Protein AF-E3GEV0-F1 (afdb_monomer_lite)

Organism: NCBI:txid53442

Sequence (113 aa):
MRNRRETIQIRVREDEKNQIITNSQKCGLSVSEYLRMLARGYEPKPLPPIQYNEMMELLYDIRYALGDYDAPEAIAVLEETLLEMHAVLAPERRKDNGHHQNLARQGQPEPRH

Secondary structure (DSSP, 8-state):
-------------HHHHHHHHHHHHHTT--HHHHHHHHHTTEEPPPPPPTHHHHHHHHHHHHHHHHHHTT-HHHHHHHHHHHHHHHHHTSPEEPS-------TTSS-PPPPP-

Structure (mmCIF, N/CA/C/O backbone):
data_AF-E3GEV0-F1
#
_entry.id   AF-E3GEV0-F1
#
loop_
_atom_site.group_PDB
_atom_site.id
_atom_site.type_symbol
_atom_site.label_atom_id
_atom_site.label_alt_id
_atom_site.label_comp_id
_atom_site.label_asym_id
_atom_site.label_entity_id
_atom_site.label_seq_id
_atom_site.pdbx_PDB_ins_code
_atom_site.Cartn_x
_atom_site.Cartn_y
_atom_site.Cartn_z
_atom_site.occupancy
_atom_site.B_iso_or_equiv
_atom_site.auth_seq_id
_atom_site.auth_comp_id
_atom_site.auth_asym_id
_atom_site.auth_atom_id
_atom_site.pdbx_PDB_model_num
ATOM 1 N N . MET A 1 1 ? -6.987 20.122 3.083 1.00 49.69 1 MET A N 1
ATOM 2 C CA . MET A 1 1 ? -7.499 19.339 4.235 1.00 49.69 1 MET A CA 1
ATOM 3 C C . MET A 1 1 ? -8.890 18.805 3.913 1.00 49.69 1 MET A C 1
ATOM 5 O O . MET A 1 1 ? -9.720 19.571 3.444 1.00 49.69 1 MET A O 1
ATOM 9 N N . ARG A 1 2 ? -9.164 17.508 4.121 1.00 64.75 2 ARG A N 1
ATOM 10 C CA . ARG A 1 2 ? -10.521 16.954 3.936 1.00 64.75 2 ARG A CA 1
ATOM 11 C C . ARG A 1 2 ? -11.418 17.407 5.097 1.00 64.75 2 ARG A C 1
ATOM 13 O O . ARG A 1 2 ? -11.121 17.099 6.246 1.00 64.75 2 ARG A O 1
ATOM 20 N N . ASN A 1 3 ? -12.493 18.126 4.785 1.00 77.31 3 ASN A N 1
ATOM 21 C CA . ASN A 1 3 ? -13.443 18.703 5.738 1.00 77.31 3 ASN A CA 1
ATOM 22 C C . ASN A 1 3 ? -14.367 17.607 6.310 1.00 77.31 3 ASN A C 1
ATOM 24 O O . ASN A 1 3 ? -15.352 17.235 5.677 1.00 77.31 3 ASN A O 1
ATOM 28 N N . ARG A 1 4 ? -14.011 17.028 7.463 1.00 80.56 4 ARG A N 1
ATOM 29 C CA . ARG A 1 4 ? -14.787 15.984 8.158 1.00 80.56 4 ARG A CA 1
ATOM 30 C C . ARG A 1 4 ? -15.335 16.584 9.455 1.00 80.56 4 ARG A C 1
ATOM 32 O O . ARG A 1 4 ? -14.573 16.735 10.402 1.00 80.56 4 ARG A O 1
ATOM 39 N N . ARG A 1 5 ? -16.610 16.984 9.455 1.00 85.81 5 ARG A N 1
ATOM 40 C CA . ARG A 1 5 ? -17.253 17.692 10.582 1.00 85.81 5 ARG A CA 1
ATOM 41 C C . ARG A 1 5 ? -18.130 16.790 11.453 1.00 85.81 5 ARG A C 1
ATOM 43 O O . ARG A 1 5 ? -18.279 17.059 12.636 1.00 85.81 5 ARG A O 1
ATOM 50 N N . GLU A 1 6 ? -18.628 15.697 10.883 1.00 90.00 6 GLU A N 1
ATOM 51 C CA . GLU A 1 6 ? -19.511 14.753 11.571 1.00 90.00 6 GLU A CA 1
ATOM 52 C C . GLU A 1 6 ? -18.726 13.611 12.228 1.00 90.00 6 GLU A C 1
ATOM 54 O O . GLU A 1 6 ? -17.749 13.108 11.661 1.00 90.00 6 GLU A O 1
ATOM 59 N N . THR A 1 7 ? -19.168 13.185 13.416 1.00 90.50 7 THR A N 1
ATOM 60 C CA . THR A 1 7 ? -18.522 12.136 14.223 1.00 90.50 7 THR A CA 1
ATOM 61 C C . THR A 1 7 ? -19.495 11.000 14.524 1.00 90.50 7 THR A C 1
ATOM 63 O O . THR A 1 7 ? -20.657 11.235 14.835 1.00 90.50 7 THR A O 1
ATOM 66 N N . ILE A 1 8 ? -18.999 9.761 14.478 1.00 91.25 8 ILE A N 1
ATOM 67 C CA . ILE A 1 8 ? -19.738 8.552 14.860 1.00 91.25 8 ILE A CA 1
ATOM 68 C C . ILE A 1 8 ? -19.044 7.948 16.085 1.00 91.25 8 ILE A C 1
ATOM 70 O O . ILE A 1 8 ? -17.845 7.677 16.036 1.00 91.25 8 ILE A O 1
ATOM 74 N N . GLN A 1 9 ? -19.791 7.729 17.169 1.00 93.69 9 GLN A N 1
ATOM 75 C CA . GLN A 1 9 ? -19.314 7.004 18.351 1.00 93.69 9 GLN A CA 1
ATOM 76 C C . GLN A 1 9 ? -19.906 5.595 18.360 1.00 93.69 9 GLN A C 1
ATOM 78 O O . GLN A 1 9 ? -21.114 5.428 18.208 1.00 93.69 9 GLN A O 1
ATOM 83 N N . ILE A 1 10 ? -19.060 4.584 18.551 1.00 92.88 10 ILE A N 1
ATOM 84 C CA . ILE A 1 10 ? -19.455 3.172 18.531 1.00 92.88 10 ILE A CA 1
ATOM 85 C C . ILE A 1 10 ? -18.965 2.526 19.825 1.00 92.88 10 ILE A C 1
ATOM 87 O O . ILE A 1 10 ? -17.814 2.720 20.217 1.00 92.88 10 ILE A O 1
ATOM 91 N N . ARG A 1 11 ? -19.837 1.762 20.488 1.00 95.94 11 ARG A N 1
ATOM 92 C CA . ARG A 1 11 ? -19.453 0.889 21.602 1.00 95.94 11 ARG A CA 1
ATOM 93 C C . ARG A 1 11 ? -19.139 -0.491 21.046 1.00 95.94 11 ARG A C 1
ATOM 95 O O . ARG A 1 11 ? -19.945 -1.049 20.312 1.00 95.94 11 ARG A O 1
ATOM 102 N N . VAL A 1 12 ? -17.974 -1.004 21.403 1.00 96.00 12 VAL A N 1
ATOM 103 C CA . VAL A 1 12 ? -17.472 -2.320 21.003 1.00 96.00 12 VAL A CA 1
ATOM 104 C C . VAL A 1 12 ? -16.913 -3.018 22.231 1.00 96.00 12 VAL A C 1
ATOM 106 O O . VAL A 1 12 ? -16.593 -2.362 23.230 1.00 96.00 12 VAL A O 1
ATOM 109 N N . ARG A 1 13 ? -16.785 -4.336 22.159 1.00 98.00 13 ARG A N 1
ATOM 110 C CA . ARG A 1 13 ? -16.042 -5.104 23.154 1.00 98.00 13 ARG A CA 1
ATOM 111 C C . ARG A 1 13 ? -14.532 -4.873 23.004 1.00 98.00 13 ARG A C 1
ATOM 113 O O . ARG A 1 13 ? -14.055 -4.316 22.013 1.00 98.00 13 ARG A O 1
ATOM 120 N N . GLU A 1 14 ? -13.770 -5.273 24.016 1.00 97.88 14 GLU A N 1
ATOM 121 C CA . GLU A 1 14 ? -12.315 -5.085 24.043 1.00 97.88 14 GLU A CA 1
ATOM 122 C C . GLU A 1 14 ? -11.597 -5.879 22.939 1.00 97.88 14 GLU A C 1
ATOM 124 O O . GLU A 1 14 ? -10.716 -5.344 22.265 1.00 97.88 14 GLU A O 1
ATOM 129 N N . ASP A 1 15 ? -12.028 -7.117 22.693 1.00 97.50 15 ASP A N 1
ATOM 130 C CA . ASP A 1 15 ? -11.545 -7.978 21.609 1.00 97.50 15 ASP A CA 1
ATOM 131 C C . ASP A 1 15 ? -11.781 -7.342 20.233 1.00 97.50 15 ASP A C 1
ATOM 133 O O . ASP A 1 15 ? -10.859 -7.240 19.421 1.00 97.50 15 ASP A O 1
ATOM 137 N N . GLU A 1 16 ? -12.989 -6.827 19.996 1.00 97.44 16 GLU A N 1
ATOM 138 C CA . GLU A 1 16 ? -13.354 -6.143 18.750 1.00 97.44 16 GLU A CA 1
ATOM 139 C C . GLU A 1 16 ? -12.499 -4.888 18.530 1.00 97.44 16 GLU A C 1
ATOM 141 O O . GLU A 1 16 ? -12.009 -4.643 17.424 1.00 97.44 16 GLU A O 1
ATOM 146 N N . LYS A 1 17 ? -12.276 -4.102 19.591 1.00 97.31 17 LYS A N 1
ATOM 147 C CA . LYS A 1 17 ? -11.424 -2.910 19.539 1.00 97.31 17 LYS A CA 1
ATOM 148 C C . LYS A 1 17 ? -9.989 -3.270 19.156 1.00 97.31 17 LYS A C 1
ATOM 150 O O . LYS A 1 17 ? -9.432 -2.642 18.254 1.00 97.31 17 LYS A O 1
ATOM 155 N N . ASN A 1 18 ? -9.408 -4.270 19.817 1.00 97.88 18 ASN A N 1
ATOM 156 C CA . ASN A 1 18 ? -8.044 -4.718 19.544 1.00 97.88 18 ASN A CA 1
ATOM 157 C C . ASN A 1 18 ? -7.917 -5.230 18.108 1.00 97.88 18 ASN A C 1
ATOM 159 O O . ASN A 1 18 ? -6.999 -4.830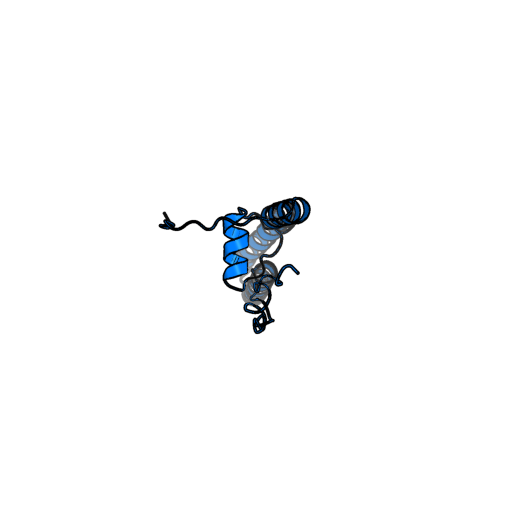 17.394 1.00 97.88 18 ASN A O 1
ATOM 163 N N . GLN A 1 19 ? -8.892 -6.008 17.637 1.00 97.38 19 GLN A N 1
ATOM 164 C CA . GLN A 1 19 ? -8.917 -6.502 16.265 1.00 97.38 19 GLN A CA 1
ATOM 165 C C . GLN A 1 19 ? -8.946 -5.367 15.229 1.00 97.38 19 GLN A C 1
ATOM 167 O O . GLN A 1 19 ? -8.202 -5.412 14.247 1.00 97.38 19 GLN A O 1
ATOM 172 N N . ILE A 1 20 ? -9.776 -4.338 15.441 1.00 96.69 20 ILE A N 1
ATOM 173 C CA . ILE A 1 20 ? -9.857 -3.173 14.545 1.00 96.69 20 ILE A CA 1
ATOM 174 C C . ILE A 1 20 ? -8.521 -2.424 14.510 1.00 96.69 20 ILE A C 1
ATOM 176 O O . ILE A 1 20 ? -8.048 -2.090 13.424 1.00 96.69 20 ILE A O 1
ATOM 180 N N . ILE A 1 21 ? -7.910 -2.180 15.673 1.00 97.44 21 ILE A N 1
ATOM 181 C CA . ILE A 1 21 ? -6.627 -1.470 15.779 1.00 97.44 21 ILE A CA 1
ATOM 182 C C . ILE A 1 21 ? -5.511 -2.263 15.091 1.00 97.44 21 ILE A C 1
ATOM 184 O O . ILE A 1 21 ? -4.775 -1.710 14.274 1.00 97.44 21 ILE A O 1
ATOM 188 N N . THR A 1 22 ? -5.400 -3.562 15.372 1.00 97.69 22 THR A N 1
ATOM 189 C CA . THR A 1 22 ? -4.384 -4.419 14.752 1.00 97.69 22 THR A CA 1
ATOM 190 C C . THR A 1 22 ? -4.559 -4.480 13.237 1.00 97.69 22 THR A C 1
ATOM 192 O O . THR A 1 22 ? -3.579 -4.366 12.504 1.00 97.69 22 THR A O 1
ATOM 195 N N . ASN A 1 23 ? -5.792 -4.609 12.739 1.00 96.56 23 ASN A N 1
ATOM 196 C CA . ASN A 1 23 ? -6.038 -4.640 11.298 1.00 96.56 23 ASN A CA 1
ATOM 197 C C . ASN A 1 23 ? -5.737 -3.295 10.635 1.00 96.56 23 ASN A C 1
ATOM 199 O O . ASN A 1 23 ? -5.120 -3.279 9.572 1.00 96.56 23 ASN A O 1
ATOM 203 N N . SER A 1 24 ? -6.097 -2.170 11.263 1.00 96.69 24 SER A N 1
ATOM 204 C CA . SER A 1 24 ? -5.767 -0.855 10.711 1.00 96.69 24 SER A CA 1
ATOM 205 C C . SER A 1 24 ? -4.254 -0.644 10.636 1.00 96.69 24 SER A C 1
ATOM 207 O O . SER A 1 24 ? -3.758 -0.201 9.605 1.00 96.69 24 SER A O 1
ATOM 209 N N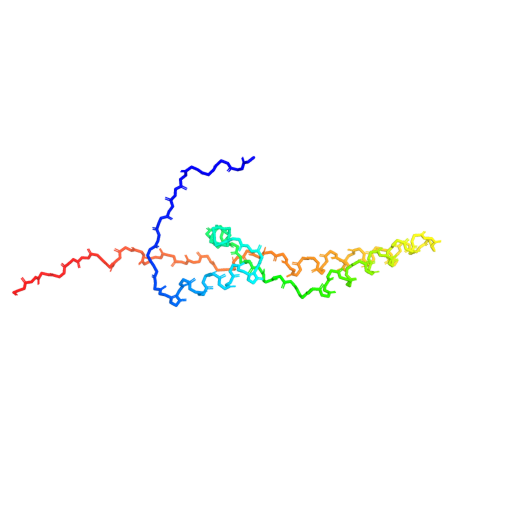 . GLN A 1 25 ? -3.514 -1.042 11.679 1.00 96.19 25 GLN A N 1
ATOM 210 C CA . GLN A 1 25 ? -2.050 -0.961 11.708 1.00 96.19 25 GLN A CA 1
ATOM 211 C C . GLN A 1 25 ? -1.398 -1.838 10.639 1.00 96.19 25 GLN A C 1
ATOM 213 O O . GLN A 1 25 ? -0.521 -1.361 9.924 1.00 96.19 25 GLN A O 1
ATOM 218 N N . LYS A 1 26 ? -1.859 -3.085 10.473 1.00 94.81 26 LYS A N 1
ATOM 219 C CA . LYS A 1 26 ? -1.374 -3.979 9.410 1.00 94.81 26 LYS A CA 1
ATOM 220 C C . LYS A 1 26 ? -1.555 -3.376 8.021 1.00 94.81 26 LYS A C 1
ATOM 222 O O . LYS A 1 26 ? -0.718 -3.607 7.163 1.00 94.81 26 LYS A O 1
ATOM 227 N N . CYS A 1 27 ? -2.616 -2.603 7.804 1.00 94.50 27 CYS A N 1
ATOM 228 C CA . CYS A 1 27 ? -2.881 -1.928 6.532 1.00 94.50 27 CYS A CA 1
ATOM 229 C C . CYS A 1 27 ? -2.191 -0.556 6.408 1.00 94.50 27 CYS A C 1
ATOM 231 O O . CYS A 1 27 ? -2.387 0.121 5.405 1.00 94.50 27 CYS A O 1
ATOM 233 N N . GLY A 1 28 ? -1.438 -0.099 7.417 1.00 93.25 28 GLY A N 1
ATOM 234 C CA . GLY A 1 28 ? -0.824 1.235 7.411 1.00 93.25 28 GLY A CA 1
ATOM 235 C C . GLY A 1 28 ? -1.819 2.392 7.541 1.00 93.25 28 GLY A C 1
ATOM 236 O O . GLY A 1 28 ? -1.528 3.507 7.119 1.00 93.25 28 GLY A O 1
ATOM 237 N N . LEU A 1 29 ? -3.010 2.141 8.090 1.00 95.12 29 LEU A N 1
ATOM 238 C CA . LEU A 1 29 ? -4.109 3.103 8.169 1.00 95.12 29 LEU A CA 1
ATOM 239 C C . LEU A 1 29 ? -4.397 3.508 9.613 1.00 95.12 29 LEU A C 1
ATOM 241 O O . LEU A 1 29 ? -4.291 2.708 10.546 1.00 95.12 29 LEU A O 1
ATOM 245 N N . SER A 1 30 ? -4.896 4.731 9.801 1.00 95.44 30 SER A N 1
ATOM 246 C CA . SER A 1 30 ? -5.581 5.058 11.053 1.00 95.44 30 SER A CA 1
ATOM 247 C C . SER A 1 30 ? -6.882 4.254 11.181 1.00 95.44 30 SER A C 1
ATOM 249 O O . SER A 1 30 ? -7.531 3.933 10.181 1.00 95.44 30 SER A O 1
ATOM 251 N N . VAL A 1 31 ? -7.330 3.992 12.414 1.00 95.44 31 VAL A N 1
ATOM 252 C CA . VAL A 1 31 ? -8.608 3.297 12.686 1.00 95.44 31 VAL A CA 1
ATOM 253 C C . VAL A 1 31 ? -9.765 3.930 11.908 1.00 95.44 31 VAL A C 1
ATOM 255 O O . VAL A 1 31 ? -10.556 3.247 11.262 1.00 95.44 31 VAL A O 1
ATOM 258 N N . SER A 1 32 ? -9.828 5.260 11.901 1.00 93.94 32 SER A N 1
ATOM 259 C CA . SER A 1 32 ? -10.858 6.012 11.189 1.00 93.94 32 SER A CA 1
ATOM 260 C C . SER A 1 32 ? -10.787 5.844 9.667 1.00 93.94 32 SER A C 1
ATOM 262 O O . SER A 1 32 ? -11.815 5.906 8.998 1.00 93.94 32 SER A O 1
ATOM 264 N N . GLU A 1 33 ? -9.599 5.688 9.082 1.00 94.00 33 GLU A N 1
ATOM 265 C CA . GLU A 1 33 ? -9.447 5.425 7.643 1.00 94.00 33 GLU A CA 1
ATOM 266 C C . GLU A 1 33 ? -9.844 4.006 7.289 1.00 94.00 33 GLU A C 1
ATOM 268 O O . GLU A 1 33 ? -10.638 3.826 6.367 1.00 94.00 33 GLU A O 1
ATOM 273 N N . TYR A 1 34 ? -9.371 3.044 8.077 1.00 95.69 34 TYR A N 1
ATOM 274 C CA . TYR A 1 34 ? -9.722 1.640 7.945 1.00 95.69 34 TYR A CA 1
ATOM 275 C C . TYR A 1 34 ? -11.245 1.445 7.981 1.00 95.69 34 TYR A C 1
ATOM 277 O O . TYR A 1 34 ? -11.831 0.928 7.030 1.00 95.69 34 TYR A O 1
ATOM 285 N N . LEU A 1 35 ? -11.924 1.978 9.002 1.00 94.56 35 LEU A N 1
ATOM 286 C CA . LEU A 1 35 ? -13.383 1.885 9.120 1.00 94.56 35 LEU A CA 1
ATOM 287 C C . LEU A 1 35 ? -14.120 2.584 7.971 1.00 94.56 35 LEU A C 1
ATOM 289 O O . LEU A 1 35 ? -15.134 2.078 7.495 1.00 94.56 35 LEU A O 1
ATOM 293 N N . ARG A 1 36 ? -13.618 3.723 7.476 1.00 92.88 36 ARG A N 1
ATOM 294 C CA . ARG A 1 36 ? -14.216 4.399 6.312 1.00 92.88 36 ARG A CA 1
ATOM 295 C C . ARG A 1 36 ? -14.073 3.593 5.028 1.00 92.88 36 ARG A C 1
ATOM 297 O O . ARG A 1 36 ? -14.974 3.652 4.196 1.00 92.88 36 ARG A O 1
ATOM 304 N N . MET A 1 37 ? -12.958 2.891 4.838 1.00 93.44 37 MET A N 1
ATOM 305 C CA . MET A 1 37 ? -12.791 1.995 3.695 1.00 93.44 37 MET A CA 1
ATOM 306 C C . MET A 1 37 ? -13.798 0.854 3.766 1.00 93.44 37 MET A C 1
ATOM 308 O O . MET A 1 37 ? -14.551 0.669 2.811 1.00 93.44 37 MET A O 1
ATOM 312 N N . LEU A 1 38 ? -13.906 0.199 4.925 1.00 93.38 38 LEU A N 1
ATOM 313 C CA . LEU A 1 38 ? -14.906 -0.847 5.148 1.00 93.38 38 LEU A CA 1
ATOM 314 C C . LEU A 1 38 ? -16.335 -0.342 4.903 1.00 93.38 38 LEU A C 1
ATOM 316 O O . LEU A 1 38 ?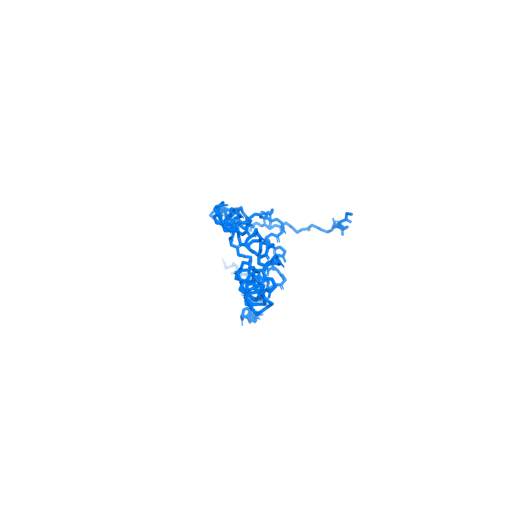 -17.097 -0.982 4.185 1.00 93.38 38 LEU A O 1
ATOM 320 N N . ALA A 1 39 ? -16.687 0.837 5.427 1.00 92.06 39 ALA A N 1
ATOM 321 C CA . ALA A 1 39 ? -18.009 1.443 5.246 1.00 92.06 39 ALA A CA 1
ATOM 322 C C . ALA A 1 39 ? -18.329 1.789 3.781 1.00 92.06 39 ALA A C 1
ATOM 324 O O . ALA A 1 39 ? -19.491 1.844 3.393 1.00 92.06 39 ALA A O 1
ATOM 325 N N . ARG A 1 40 ? -17.305 2.015 2.950 1.00 91.25 40 ARG A N 1
ATOM 326 C CA . ARG A 1 40 ? -17.439 2.234 1.500 1.00 91.25 40 ARG A CA 1
ATOM 327 C C . ARG A 1 40 ? -17.457 0.929 0.695 1.00 91.25 40 ARG A C 1
ATOM 329 O O . ARG A 1 40 ? -17.476 0.981 -0.534 1.00 91.25 40 ARG A O 1
ATOM 336 N N . GLY A 1 41 ? -17.425 -0.218 1.372 1.00 91.19 41 GLY A N 1
ATOM 337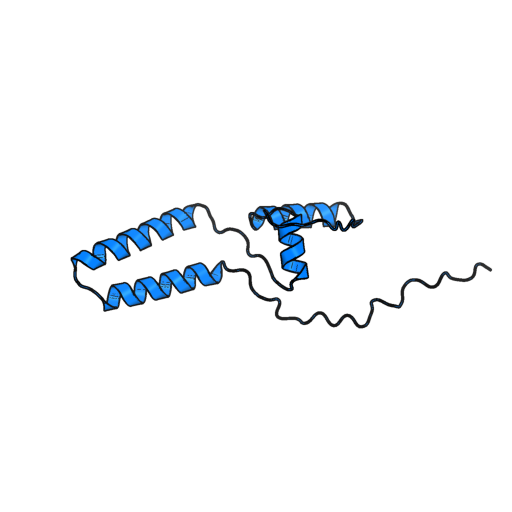 C CA . GLY A 1 41 ? -17.376 -1.535 0.749 1.00 91.19 41 GLY A CA 1
ATOM 338 C C . GLY A 1 41 ? -16.003 -1.887 0.184 1.00 91.19 41 GLY A C 1
ATOM 339 O O . GLY A 1 41 ? -15.933 -2.700 -0.727 1.00 91.19 41 GLY A O 1
ATOM 340 N N . TYR A 1 42 ? -14.926 -1.273 0.676 1.00 92.56 42 TYR A N 1
ATOM 341 C CA . TYR A 1 42 ? -13.562 -1.697 0.359 1.00 92.56 42 TYR A CA 1
ATOM 342 C C . TYR A 1 42 ? -13.029 -2.650 1.423 1.00 92.56 42 TYR A C 1
ATOM 344 O O . TYR A 1 42 ? -13.387 -2.545 2.595 1.00 92.56 42 TYR A O 1
ATOM 352 N N . GLU A 1 43 ? -12.130 -3.534 1.018 1.00 91.75 43 GLU A N 1
ATOM 353 C CA . GLU A 1 43 ? -11.348 -4.403 1.884 1.00 91.75 43 GLU A CA 1
ATOM 354 C C . GLU A 1 43 ? -9.877 -3.957 1.840 1.00 91.75 43 GLU A C 1
ATOM 356 O O . GLU A 1 43 ? -9.191 -4.180 0.839 1.00 91.75 43 GLU A O 1
ATOM 361 N N . PRO A 1 44 ? -9.394 -3.245 2.880 1.00 93.06 44 PRO A N 1
ATOM 362 C CA . PRO A 1 44 ? -7.997 -2.835 2.970 1.00 93.06 44 PRO A CA 1
ATOM 363 C C . PRO A 1 44 ? -7.069 -4.052 2.987 1.00 93.06 44 PRO A C 1
ATOM 365 O O . PRO A 1 44 ? -7.316 -5.007 3.725 1.00 93.06 44 PRO A O 1
ATOM 368 N N . LYS A 1 45 ? -5.992 -3.999 2.202 1.00 92.56 45 LYS A N 1
ATOM 369 C CA . LYS A 1 45 ? -4.945 -5.021 2.207 1.00 92.56 45 LYS A CA 1
ATOM 370 C C . LYS A 1 45 ? -3.853 -4.654 3.220 1.00 92.56 45 LYS A C 1
ATOM 372 O O . LYS A 1 45 ? -3.569 -3.465 3.396 1.00 92.56 45 LYS A O 1
ATOM 377 N N . PRO A 1 46 ? -3.239 -5.644 3.890 1.00 92.19 46 PRO A N 1
ATOM 378 C CA . PRO A 1 46 ? -2.041 -5.417 4.684 1.00 92.19 46 PRO A CA 1
ATOM 379 C C . PRO A 1 46 ? -0.925 -4.803 3.839 1.00 92.19 46 PRO A C 1
ATOM 381 O O . PRO A 1 46 ? -0.815 -5.091 2.647 1.00 92.19 46 PRO A O 1
ATOM 384 N N . LEU A 1 47 ? -0.081 -3.994 4.474 1.00 90.69 47 LEU A N 1
ATOM 385 C CA . LEU A 1 47 ? 1.147 -3.522 3.859 1.00 90.69 47 LEU A CA 1
ATOM 386 C C . LEU A 1 47 ? 2.032 -4.722 3.499 1.00 90.69 47 LEU A C 1
ATOM 388 O O . LEU A 1 47 ? 2.100 -5.688 4.273 1.00 90.69 47 LEU A O 1
ATOM 392 N N . PRO A 1 48 ? 2.721 -4.665 2.352 1.00 91.25 48 PRO A N 1
ATOM 393 C CA . PRO A 1 48 ? 3.700 -5.677 2.012 1.00 91.25 48 PRO A CA 1
ATOM 394 C C . PRO A 1 48 ? 4.898 -5.618 2.985 1.00 91.25 48 PRO A C 1
ATOM 396 O O . PRO A 1 48 ? 5.076 -4.629 3.706 1.00 91.25 48 PRO A O 1
ATOM 399 N N . PRO A 1 49 ? 5.743 -6.662 3.017 1.00 91.06 49 PRO A N 1
ATOM 400 C CA . PRO A 1 49 ? 7.002 -6.638 3.760 1.00 91.06 49 PRO A CA 1
ATOM 401 C C . PRO A 1 49 ? 7.905 -5.473 3.336 1.00 91.06 49 PRO A C 1
ATOM 403 O O . PRO A 1 49 ? 7.831 -5.015 2.200 1.00 91.06 49 PRO A O 1
ATOM 406 N N . ILE A 1 50 ? 8.814 -5.036 4.216 1.00 87.56 50 ILE A N 1
ATOM 407 C CA . ILE A 1 50 ? 9.740 -3.916 3.943 1.00 87.56 50 ILE A CA 1
ATOM 408 C C . ILE A 1 50 ? 10.571 -4.166 2.672 1.00 87.56 50 ILE A C 1
ATOM 410 O O . ILE A 1 50 ? 10.763 -3.250 1.876 1.00 87.56 50 ILE A O 1
ATOM 414 N N . GLN A 1 51 ? 10.964 -5.421 2.435 1.00 92.31 51 GLN A N 1
ATOM 415 C CA . GLN A 1 51 ? 11.730 -5.848 1.258 1.00 92.31 51 GLN A CA 1
ATOM 416 C C . GLN A 1 51 ? 10.985 -5.631 -0.066 1.00 92.31 51 GLN A C 1
ATOM 418 O O . GLN A 1 51 ? 11.604 -5.630 -1.125 1.00 92.31 51 GLN A O 1
ATOM 423 N N . TYR A 1 52 ? 9.660 -5.448 -0.034 1.00 91.81 52 TYR A N 1
ATOM 424 C CA . TYR A 1 52 ? 8.890 -5.150 -1.238 1.00 91.81 52 TYR A CA 1
ATOM 425 C C . TYR A 1 52 ? 9.352 -3.846 -1.883 1.00 91.81 52 TYR A C 1
ATOM 427 O O . TYR A 1 52 ? 9.507 -3.798 -3.096 1.00 91.81 52 TYR A O 1
ATOM 435 N N . ASN A 1 53 ? 9.620 -2.808 -1.087 1.00 89.31 53 ASN A N 1
ATOM 436 C CA . ASN A 1 53 ? 10.066 -1.526 -1.630 1.00 89.31 53 ASN A CA 1
ATOM 437 C C . ASN A 1 53 ? 11.451 -1.651 -2.275 1.00 89.31 53 ASN A C 1
ATOM 439 O O . ASN A 1 53 ? 11.627 -1.189 -3.395 1.00 89.31 53 ASN A O 1
ATOM 443 N N . GLU A 1 54 ? 12.381 -2.351 -1.616 1.00 93.81 54 GLU A N 1
ATOM 444 C CA . GLU A 1 54 ? 13.725 -2.624 -2.149 1.00 93.81 54 GLU A CA 1
ATOM 445 C C . GLU A 1 54 ? 13.651 -3.389 -3.480 1.00 93.81 54 GLU A C 1
ATOM 447 O O . GLU A 1 54 ? 14.306 -3.034 -4.456 1.00 93.81 54 GLU A O 1
ATOM 452 N N . MET A 1 55 ? 12.797 -4.415 -3.557 1.00 94.56 55 MET A N 1
ATOM 453 C CA . MET A 1 55 ? 12.551 -5.153 -4.796 1.00 94.56 55 MET A CA 1
ATOM 454 C C . MET A 1 55 ? 11.970 -4.252 -5.896 1.00 94.56 55 MET A C 1
ATOM 456 O O . MET A 1 55 ? 12.392 -4.352 -7.044 1.00 94.56 55 MET A O 1
ATOM 460 N N . MET A 1 56 ? 11.009 -3.381 -5.573 1.00 94.19 56 MET A N 1
ATOM 461 C CA . MET A 1 56 ? 10.412 -2.478 -6.561 1.00 94.19 56 MET A CA 1
ATOM 462 C C . MET A 1 56 ? 11.424 -1.465 -7.093 1.00 94.19 56 MET A C 1
ATOM 464 O O . MET A 1 56 ? 11.451 -1.230 -8.297 1.00 94.19 56 MET A O 1
ATOM 468 N N . GLU A 1 57 ? 12.272 -0.904 -6.231 1.00 93.94 57 GLU A N 1
ATOM 469 C CA . GLU A 1 57 ? 13.374 -0.022 -6.637 1.00 93.94 57 GLU A CA 1
ATOM 470 C C . GLU A 1 57 ? 14.307 -0.728 -7.626 1.00 93.94 57 GLU A C 1
ATOM 472 O O . GLU A 1 57 ? 14.537 -0.210 -8.717 1.00 93.94 57 GLU A O 1
ATOM 477 N N . LEU A 1 58 ? 14.726 -1.963 -7.324 1.00 96.12 58 LEU A N 1
ATOM 478 C CA . LEU A 1 58 ? 15.550 -2.763 -8.236 1.00 96.12 58 LEU A CA 1
ATOM 479 C C . LEU A 1 58 ? 14.870 -3.006 -9.592 1.00 96.12 58 LEU A C 1
ATOM 481 O O . LEU A 1 58 ? 15.525 -2.949 -10.632 1.00 96.12 58 LEU A O 1
ATOM 485 N N . LEU A 1 59 ? 13.561 -3.270 -9.612 1.00 95.62 59 LEU A N 1
ATOM 486 C CA . LEU A 1 59 ? 12.821 -3.451 -10.864 1.00 95.62 59 LEU A CA 1
ATOM 487 C C . LEU A 1 59 ? 12.728 -2.146 -11.670 1.00 95.62 59 LEU A C 1
ATOM 489 O O . LEU A 1 59 ? 12.828 -2.180 -12.897 1.00 95.62 59 LEU A O 1
ATOM 493 N N . TYR A 1 60 ? 12.581 -0.994 -11.011 1.00 95.19 60 TYR A N 1
ATOM 494 C CA . TYR A 1 60 ? 12.626 0.307 -11.683 1.00 95.19 60 TYR A CA 1
ATOM 495 C C . TYR A 1 60 ? 14.022 0.634 -12.226 1.00 95.19 60 TYR A C 1
ATOM 497 O O . TYR A 1 60 ? 14.121 1.169 -13.332 1.00 95.19 60 TYR A O 1
ATOM 505 N N . ASP A 1 61 ? 15.084 0.263 -11.514 1.00 96.25 61 ASP A N 1
ATOM 506 C CA . ASP A 1 61 ? 16.460 0.410 -11.993 1.00 96.25 61 ASP A CA 1
ATOM 507 C C . ASP A 1 61 ? 16.715 -0.468 -13.224 1.00 96.25 61 ASP A C 1
ATOM 509 O O . ASP A 1 61 ? 17.279 0.001 -14.214 1.00 96.25 61 ASP A O 1
ATOM 513 N N . ILE A 1 62 ? 16.232 -1.718 -13.217 1.00 96.12 62 ILE A N 1
ATOM 514 C CA . ILE A 1 62 ? 16.287 -2.606 -14.391 1.00 96.12 62 ILE A CA 1
ATOM 515 C C . ILE A 1 62 ? 15.530 -1.979 -15.563 1.00 96.12 62 ILE A C 1
ATOM 517 O O . ILE A 1 62 ? 16.061 -1.917 -16.671 1.00 96.12 62 ILE A O 1
ATOM 521 N N . ARG A 1 63 ? 14.314 -1.470 -15.330 1.00 95.00 63 ARG A N 1
ATOM 522 C CA . ARG A 1 63 ? 13.529 -0.766 -16.355 1.00 95.00 63 ARG A CA 1
ATOM 523 C C . ARG A 1 63 ? 14.308 0.411 -16.941 1.00 95.00 63 ARG A C 1
ATOM 525 O O . ARG A 1 63 ? 14.290 0.602 -18.153 1.00 95.00 63 ARG A O 1
ATOM 532 N N . TYR A 1 64 ? 14.964 1.207 -16.098 1.00 93.94 64 TYR A N 1
ATOM 533 C CA . TYR A 1 64 ? 15.770 2.340 -16.545 1.00 93.94 64 TYR A CA 1
ATOM 534 C C . TYR A 1 64 ? 16.960 1.878 -17.395 1.00 93.94 64 TYR A C 1
ATOM 536 O O . TYR A 1 64 ? 17.135 2.374 -18.504 1.00 93.94 64 TYR A O 1
ATOM 544 N N . ALA A 1 65 ? 17.707 0.873 -16.929 1.00 95.38 65 ALA A N 1
ATOM 545 C CA . ALA A 1 65 ? 18.851 0.321 -17.649 1.00 95.38 65 ALA A CA 1
ATOM 546 C C . ALA A 1 65 ? 18.462 -0.268 -19.015 1.00 95.38 65 ALA A C 1
ATOM 548 O O . ALA A 1 65 ? 19.202 -0.104 -19.977 1.00 95.38 65 ALA A O 1
ATOM 549 N N . LEU A 1 66 ? 17.293 -0.908 -19.137 1.00 95.00 66 LEU A N 1
ATOM 550 C CA . LEU A 1 66 ? 16.787 -1.420 -20.420 1.00 95.00 66 LEU A CA 1
ATOM 551 C C . LEU A 1 66 ? 16.570 -0.320 -21.471 1.00 95.00 66 LEU A C 1
ATOM 553 O O . LEU A 1 66 ? 16.617 -0.613 -22.666 1.00 95.00 66 LEU A O 1
ATOM 557 N N . GLY A 1 67 ? 16.375 0.932 -21.045 1.00 93.12 67 GLY A N 1
ATOM 558 C CA . GLY A 1 67 ? 16.305 2.082 -21.945 1.00 93.12 67 GLY A CA 1
ATOM 559 C C . GLY A 1 67 ? 17.601 2.307 -22.728 1.00 93.12 67 GLY A C 1
ATOM 560 O O . GLY A 1 67 ? 17.544 2.681 -23.896 1.00 93.12 67 GLY A O 1
ATOM 561 N N . ASP A 1 68 ? 18.754 1.997 -22.131 1.00 94.88 68 ASP A N 1
ATOM 562 C CA . ASP A 1 68 ? 20.061 2.122 -22.790 1.00 94.88 68 ASP A CA 1
ATOM 563 C C . ASP A 1 68 ? 20.290 1.034 -23.855 1.00 94.88 68 ASP A C 1
ATOM 565 O O . ASP A 1 68 ? 21.136 1.194 -24.736 1.00 94.88 68 ASP A O 1
ATOM 569 N N . TYR A 1 69 ? 19.535 -0.068 -23.792 1.00 93.88 69 TYR A N 1
ATOM 570 C CA . TYR A 1 69 ? 19.638 -1.203 -24.716 1.00 93.88 69 TYR A CA 1
ATOM 571 C C . TYR A 1 69 ? 18.586 -1.190 -25.832 1.00 93.88 69 TYR A C 1
ATOM 573 O O . TYR A 1 69 ? 18.556 -2.139 -26.613 1.00 93.88 69 TYR A O 1
ATOM 581 N N . ASP A 1 70 ? 17.734 -0.158 -25.904 1.00 92.62 70 ASP A N 1
ATOM 582 C CA . ASP A 1 70 ? 16.625 -0.052 -26.867 1.00 92.62 70 ASP A CA 1
ATOM 583 C C . ASP A 1 70 ? 15.806 -1.356 -26.953 1.00 92.62 70 ASP A C 1
ATOM 585 O O . ASP A 1 70 ? 15.615 -1.942 -28.017 1.00 92.62 70 ASP A O 1
ATOM 589 N N . ALA A 1 71 ? 15.377 -1.855 -25.786 1.00 94.31 71 ALA A N 1
ATOM 590 C CA . ALA A 1 71 ? 14.637 -3.110 -25.639 1.00 94.31 71 ALA A CA 1
ATOM 591 C C . ALA A 1 71 ? 13.149 -2.857 -25.300 1.00 94.31 71 ALA A C 1
ATOM 593 O O . ALA A 1 71 ? 12.715 -3.145 -24.176 1.00 94.31 71 ALA A O 1
ATOM 594 N N . PRO A 1 72 ? 12.344 -2.299 -26.227 1.00 94.69 72 PRO A N 1
ATOM 595 C CA . PRO A 1 72 ? 10.990 -1.833 -25.935 1.00 94.69 72 PRO A CA 1
ATOM 596 C C . PRO A 1 72 ? 10.038 -2.960 -25.523 1.00 94.69 72 PRO A C 1
ATOM 598 O O . PRO A 1 72 ? 9.189 -2.747 -24.658 1.00 94.69 72 PRO A O 1
ATOM 601 N N . GLU A 1 73 ? 10.190 -4.170 -26.064 1.00 96.12 73 GLU A N 1
ATOM 602 C CA . GLU A 1 73 ? 9.366 -5.321 -25.681 1.00 96.12 73 GLU A CA 1
ATOM 603 C C . GLU A 1 73 ? 9.625 -5.735 -24.228 1.00 96.12 73 GLU A C 1
ATOM 605 O O . GLU A 1 73 ? 8.687 -6.019 -23.484 1.00 96.12 73 GLU A O 1
ATOM 610 N N . ALA A 1 74 ? 10.890 -5.729 -23.799 1.00 94.94 74 ALA A N 1
ATOM 611 C CA . ALA A 1 74 ? 11.258 -6.056 -22.424 1.00 94.94 74 ALA A CA 1
ATOM 612 C C . ALA A 1 74 ? 10.755 -4.991 -21.440 1.00 94.94 74 ALA A C 1
ATOM 614 O O . ALA A 1 74 ? 10.254 -5.332 -20.368 1.00 94.94 74 ALA A O 1
ATOM 615 N N . ILE A 1 75 ? 10.840 -3.709 -21.817 1.00 96.50 75 ILE A N 1
ATOM 616 C CA . ILE A 1 75 ? 10.302 -2.599 -21.021 1.00 96.50 75 ILE A CA 1
ATOM 617 C C . ILE A 1 75 ? 8.785 -2.734 -20.876 1.00 96.50 75 ILE A C 1
ATOM 619 O O . ILE A 1 75 ? 8.283 -2.624 -19.762 1.00 96.50 75 ILE A O 1
ATOM 623 N N . ALA A 1 76 ? 8.061 -3.019 -21.962 1.00 95.94 76 ALA A N 1
ATOM 624 C CA . ALA A 1 76 ? 6.606 -3.155 -21.928 1.00 95.94 76 ALA A CA 1
ATOM 625 C C . ALA A 1 76 ? 6.151 -4.286 -20.991 1.00 95.94 76 ALA A C 1
ATOM 627 O O . ALA A 1 76 ? 5.280 -4.073 -20.148 1.00 95.94 76 ALA A O 1
ATOM 628 N N . VAL A 1 77 ? 6.787 -5.460 -21.079 1.00 96.31 77 VAL A N 1
ATOM 629 C CA . VAL A 1 77 ? 6.500 -6.591 -20.178 1.00 96.31 77 VAL A CA 1
ATOM 630 C C . VAL A 1 77 ? 6.815 -6.224 -18.725 1.00 96.31 77 VAL A C 1
ATOM 632 O O . VAL A 1 77 ? 6.037 -6.519 -17.819 1.00 96.31 77 VAL A O 1
ATOM 635 N N . LEU A 1 78 ? 7.940 -5.550 -18.476 1.00 96.00 78 LEU A N 1
ATOM 636 C CA . LEU A 1 78 ? 8.308 -5.138 -17.125 1.00 96.00 78 LEU A CA 1
ATOM 637 C C . LEU A 1 78 ? 7.325 -4.106 -16.550 1.00 96.00 78 LEU A C 1
ATOM 639 O O . LEU A 1 78 ? 6.946 -4.198 -15.387 1.00 96.00 78 LEU A O 1
ATOM 643 N N . GLU A 1 79 ? 6.855 -3.154 -17.353 1.00 94.81 79 GLU A N 1
ATOM 644 C CA . GLU A 1 79 ? 5.846 -2.180 -16.924 1.00 94.81 79 GLU A CA 1
ATOM 645 C C . GLU A 1 79 ? 4.491 -2.836 -16.625 1.00 94.81 79 GLU A C 1
ATOM 647 O O . GLU A 1 79 ? 3.857 -2.489 -15.625 1.00 94.81 79 GLU A O 1
ATOM 652 N N . GLU A 1 80 ? 4.073 -3.817 -17.430 1.00 95.69 80 GLU A N 1
ATOM 653 C CA . GLU A 1 80 ? 2.867 -4.612 -17.175 1.00 95.69 80 GLU A CA 1
ATOM 654 C C . GLU A 1 80 ? 2.981 -5.384 -15.855 1.00 95.69 80 GLU A C 1
ATOM 656 O O . GLU A 1 80 ? 2.122 -5.251 -14.982 1.00 95.69 80 GLU A O 1
ATOM 661 N N . THR A 1 81 ? 4.086 -6.103 -15.645 1.00 94.12 81 THR A N 1
ATOM 662 C CA . THR A 1 81 ? 4.307 -6.854 -14.396 1.00 94.12 81 THR A CA 1
ATOM 663 C C . THR A 1 81 ? 4.360 -5.947 -13.163 1.00 94.12 81 THR A C 1
ATOM 665 O O . THR A 1 81 ? 3.755 -6.265 -12.140 1.00 94.12 81 THR A O 1
ATOM 668 N N . LEU A 1 82 ? 5.009 -4.779 -13.247 1.00 94.06 82 LEU A N 1
ATOM 669 C CA . LEU A 1 82 ? 5.024 -3.791 -12.163 1.00 94.06 82 LEU A CA 1
ATOM 670 C C . LEU A 1 82 ? 3.612 -3.303 -11.821 1.00 94.06 82 LEU A C 1
ATOM 672 O O . LEU A 1 82 ? 3.274 -3.150 -10.644 1.00 94.06 82 LEU A O 1
ATOM 676 N N . LEU A 1 83 ? 2.777 -3.067 -12.836 1.00 93.12 83 LEU A N 1
ATOM 677 C CA . LEU A 1 83 ? 1.389 -2.662 -12.641 1.00 93.12 83 LEU A CA 1
ATOM 678 C C . LEU A 1 83 ? 0.573 -3.766 -11.959 1.00 93.12 83 LEU A C 1
ATOM 680 O O . LEU A 1 83 ? -0.173 -3.477 -11.021 1.00 93.12 83 LEU A O 1
ATOM 684 N N . GLU A 1 84 ? 0.734 -5.017 -12.386 1.00 91.88 84 GLU A N 1
ATOM 685 C CA . GLU A 1 84 ? 0.081 -6.170 -11.762 1.00 91.88 84 GLU A CA 1
ATOM 686 C C . GLU A 1 84 ? 0.490 -6.325 -10.296 1.00 91.88 84 GLU A C 1
ATOM 688 O O . GLU A 1 84 ? -0.370 -6.472 -9.426 1.00 91.88 84 GLU A O 1
ATOM 693 N N . MET A 1 85 ? 1.785 -6.215 -9.993 1.00 90.88 85 MET A N 1
ATOM 694 C CA . MET A 1 85 ? 2.301 -6.289 -8.624 1.00 90.88 85 MET A CA 1
ATOM 695 C C . MET A 1 85 ? 1.686 -5.212 -7.725 1.00 90.88 85 MET A C 1
ATOM 697 O O . MET A 1 85 ? 1.212 -5.514 -6.626 1.00 90.88 85 MET A O 1
ATOM 701 N N . HIS A 1 86 ? 1.610 -3.967 -8.208 1.00 87.56 86 HIS A N 1
ATOM 702 C CA . HIS A 1 86 ? 0.928 -2.886 -7.491 1.00 87.56 86 HIS A CA 1
ATOM 703 C C . HIS A 1 86 ? -0.572 -3.152 -7.318 1.00 87.56 86 HIS A C 1
ATOM 705 O O . HIS A 1 86 ? -1.138 -2.833 -6.269 1.00 87.56 86 HIS A O 1
ATOM 711 N N . ALA A 1 87 ? -1.225 -3.759 -8.311 1.00 87.62 87 ALA A N 1
ATOM 712 C CA . ALA A 1 87 ? -2.648 -4.076 -8.253 1.00 87.62 87 ALA A CA 1
ATOM 713 C C . ALA A 1 87 ? -2.979 -5.123 -7.176 1.00 87.62 87 ALA A C 1
ATOM 715 O O . ALA A 1 87 ? -4.017 -5.002 -6.526 1.00 87.62 87 ALA A O 1
ATOM 716 N N . VAL A 1 88 ? -2.094 -6.096 -6.915 1.00 86.38 88 VAL A N 1
ATOM 717 C CA . VAL A 1 88 ? -2.287 -7.097 -5.842 1.00 86.38 88 VAL A CA 1
ATOM 718 C C . VAL A 1 88 ? -2.390 -6.446 -4.456 1.00 86.38 88 VAL A C 1
ATOM 720 O O . VAL A 1 88 ? -3.108 -6.937 -3.580 1.00 86.38 88 VAL A O 1
ATOM 723 N N . LEU A 1 89 ? -1.696 -5.327 -4.250 1.00 85.31 89 LEU A N 1
ATOM 724 C CA . LEU A 1 89 ? -1.696 -4.588 -2.986 1.00 85.31 89 LEU A CA 1
ATOM 725 C C . LEU A 1 89 ? -2.839 -3.570 -2.881 1.00 85.31 89 LEU A C 1
ATOM 727 O O . LEU A 1 89 ? -3.066 -2.996 -1.812 1.00 85.31 89 LEU A O 1
ATOM 731 N N . ALA A 1 90 ? -3.572 -3.330 -3.970 1.00 85.94 90 ALA A N 1
ATOM 732 C CA . ALA A 1 90 ? -4.653 -2.364 -3.984 1.00 85.94 90 ALA A CA 1
ATOM 733 C C . ALA A 1 90 ? -5.859 -2.856 -3.154 1.00 85.94 90 ALA A C 1
ATOM 735 O O . ALA A 1 90 ? -6.199 -4.043 -3.164 1.00 85.94 90 ALA A O 1
ATOM 736 N N . PRO A 1 91 ? -6.568 -1.955 -2.448 1.00 84.75 91 PRO A N 1
ATOM 737 C CA . PRO A 1 91 ? -7.801 -2.314 -1.761 1.00 84.75 91 PRO A CA 1
ATOM 738 C C . PRO A 1 91 ? -8.876 -2.771 -2.750 1.00 84.75 91 PRO A C 1
ATOM 740 O O . PRO A 1 91 ? -9.261 -2.025 -3.653 1.00 84.75 91 PRO A O 1
ATOM 743 N N . GLU A 1 92 ? -9.422 -3.963 -2.536 1.00 85.38 92 GLU A N 1
ATOM 744 C CA . GLU A 1 92 ? -10.473 -4.521 -3.389 1.00 85.38 92 GLU A CA 1
ATOM 745 C C . GLU A 1 92 ? -11.864 -4.073 -2.926 1.00 85.38 92 GLU A C 1
ATOM 747 O O . GLU A 1 92 ? -12.085 -3.744 -1.758 1.00 85.38 92 GLU A O 1
ATOM 752 N N . ARG A 1 93 ? -12.838 -4.065 -3.841 1.00 83.75 93 ARG A N 1
ATOM 753 C CA . ARG A 1 93 ? -14.254 -3.951 -3.468 1.00 83.75 93 ARG A CA 1
ATOM 754 C C . ARG A 1 93 ? -14.710 -5.282 -2.868 1.00 83.75 93 ARG A C 1
ATOM 756 O O . ARG A 1 93 ? -14.447 -6.336 -3.441 1.00 83.75 93 ARG A O 1
ATOM 763 N N . ARG A 1 94 ? -15.437 -5.235 -1.750 1.00 78.25 94 ARG A N 1
ATOM 764 C CA . ARG A 1 94 ? -16.118 -6.407 -1.190 1.00 78.25 94 ARG A CA 1
ATOM 765 C C . ARG A 1 94 ? -17.026 -7.014 -2.257 1.00 78.25 94 ARG A C 1
ATOM 767 O O . ARG A 1 94 ? -17.813 -6.302 -2.875 1.00 78.25 94 ARG A O 1
ATOM 774 N N . LYS A 1 95 ? -16.910 -8.329 -2.444 1.00 69.38 95 LYS A N 1
ATOM 775 C CA . LYS A 1 95 ? -17.680 -9.103 -3.432 1.00 69.38 95 LYS A CA 1
ATOM 776 C C . LYS A 1 95 ? -19.114 -9.410 -2.979 1.00 69.38 95 LYS A C 1
ATOM 778 O O . LYS A 1 95 ? -19.915 -9.852 -3.791 1.00 69.38 95 LYS A O 1
ATOM 783 N N . ASP A 1 96 ? -19.425 -9.181 -1.702 1.00 62.81 96 ASP A N 1
ATOM 784 C CA . ASP A 1 96 ? -20.732 -9.455 -1.106 1.00 62.81 96 ASP A CA 1
ATOM 785 C C . ASP A 1 96 ? -21.466 -8.149 -0.762 1.00 62.81 96 ASP A C 1
ATOM 787 O O . ASP A 1 96 ? -20.926 -7.254 -0.103 1.00 62.81 96 ASP A O 1
ATOM 791 N N . ASN A 1 97 ? -22.720 -8.065 -1.202 1.00 53.00 97 ASN A N 1
ATOM 792 C CA . ASN A 1 97 ? -23.594 -6.900 -1.103 1.00 53.00 97 ASN A CA 1
ATOM 793 C C . ASN A 1 97 ? -24.287 -6.799 0.261 1.00 53.00 97 ASN A C 1
ATOM 795 O O . ASN A 1 97 ? -25.249 -6.042 0.371 1.00 53.00 97 ASN A O 1
ATOM 799 N N . GLY A 1 98 ? -23.854 -7.573 1.264 1.00 53.28 98 GLY A N 1
ATOM 800 C CA . GLY A 1 98 ? -24.297 -7.470 2.655 1.00 53.28 98 GLY A CA 1
ATOM 801 C C . GLY A 1 98 ? -25.810 -7.315 2.761 1.00 53.28 98 GLY A C 1
ATOM 802 O O . GLY A 1 98 ? -26.303 -6.217 3.019 1.00 53.28 98 GLY A O 1
ATOM 803 N N . HIS A 1 99 ? -26.556 -8.392 2.507 1.00 45.69 99 HIS A N 1
ATOM 804 C CA . HIS A 1 99 ? -28.017 -8.364 2.504 1.00 45.69 99 HIS A CA 1
ATOM 805 C C . HIS A 1 99 ? -28.557 -8.028 3.912 1.00 45.69 99 HIS A C 1
ATOM 807 O O . HIS A 1 99 ? -28.828 -8.894 4.740 1.00 45.69 99 HIS A O 1
ATOM 813 N N . HIS A 1 100 ? -28.700 -6.736 4.209 1.00 54.91 100 HIS A N 1
ATOM 814 C CA . HIS A 1 100 ? -29.140 -6.208 5.501 1.00 54.91 100 HIS A CA 1
ATOM 815 C C . HIS A 1 100 ? -30.673 -6.226 5.637 1.00 54.91 100 HIS A C 1
ATOM 817 O O . HIS A 1 100 ? -31.300 -5.192 5.848 1.00 54.91 100 HIS A O 1
ATOM 823 N N . GLN A 1 101 ? -31.309 -7.398 5.543 1.00 44.69 101 GLN A N 1
ATOM 824 C CA . GLN A 1 101 ? -32.754 -7.512 5.813 1.00 44.69 101 GLN A CA 1
ATOM 825 C C . GLN A 1 101 ? -33.106 -7.542 7.316 1.00 44.69 101 GLN A C 1
ATOM 827 O O . GLN A 1 101 ? -34.274 -7.431 7.671 1.00 44.69 101 GLN A O 1
ATOM 832 N N . ASN A 1 102 ? -32.124 -7.640 8.222 1.00 46.34 102 ASN A N 1
ATOM 833 C CA . ASN A 1 102 ? -32.378 -7.931 9.642 1.00 46.34 102 ASN A CA 1
ATOM 834 C C . ASN A 1 102 ? -32.003 -6.822 10.644 1.00 46.34 102 ASN A C 1
ATOM 836 O O . ASN A 1 102 ? -31.850 -7.105 11.828 1.00 46.34 102 ASN A O 1
ATOM 840 N N . LEU A 1 103 ? -31.900 -5.551 10.236 1.00 55.78 103 LEU A N 1
ATOM 841 C CA . LEU A 1 103 ? -31.592 -4.466 11.190 1.00 55.78 103 LEU A CA 1
ATOM 842 C C . LEU A 1 103 ? -32.778 -4.015 12.073 1.00 55.78 103 LEU A C 1
ATOM 844 O O . LEU A 1 103 ? -32.581 -3.187 12.956 1.00 55.78 103 LEU A O 1
ATOM 848 N N . ALA A 1 104 ? -33.995 -4.541 11.879 1.00 49.78 104 ALA A N 1
ATOM 849 C CA . ALA A 1 104 ? -35.213 -3.980 12.488 1.00 49.78 104 ALA A CA 1
ATOM 850 C C . ALA A 1 104 ? -35.877 -4.805 13.618 1.00 49.78 104 ALA A C 1
ATOM 852 O O . ALA A 1 104 ? -36.969 -4.440 14.044 1.00 49.78 104 ALA A O 1
ATOM 853 N N . ARG A 1 105 ? -35.299 -5.912 14.118 1.00 49.12 105 ARG A N 1
ATOM 854 C CA . ARG A 1 105 ? -36.034 -6.845 15.016 1.00 49.12 105 ARG A CA 1
ATOM 855 C C . ARG A 1 105 ? -35.380 -7.197 16.361 1.00 49.12 105 ARG A C 1
ATOM 857 O O . ARG A 1 105 ? -35.566 -8.307 16.840 1.00 49.12 105 ARG A O 1
ATOM 864 N N . GLN A 1 106 ? -34.648 -6.293 17.009 1.00 49.25 106 GLN A N 1
ATOM 865 C CA . GLN A 1 106 ? -34.123 -6.564 18.366 1.00 49.25 106 GLN A CA 1
ATOM 866 C C . GLN A 1 106 ? -34.315 -5.392 19.338 1.00 49.25 106 GLN A C 1
ATOM 868 O O . GLN A 1 106 ? -33.390 -4.990 20.034 1.00 49.25 106 GLN A O 1
ATOM 873 N N . GLY A 1 107 ? -35.521 -4.817 19.376 1.00 49.66 107 GLY A N 1
ATOM 874 C CA . GLY A 1 107 ? -35.816 -3.671 20.244 1.00 49.66 107 GLY A CA 1
ATOM 875 C C . GLY A 1 107 ? -37.233 -3.607 20.812 1.00 49.66 107 GLY A C 1
ATOM 876 O O . GLY A 1 107 ? -37.661 -2.518 21.179 1.00 49.66 107 GLY A O 1
ATOM 877 N N . GLN A 1 108 ? -37.979 -4.714 20.878 1.00 46.44 108 GLN A N 1
ATOM 878 C CA . GLN A 1 108 ? -39.226 -4.727 21.652 1.00 46.44 108 GLN A CA 1
ATOM 879 C C . GLN A 1 108 ? -38.921 -5.201 23.082 1.00 46.44 108 GLN A C 1
ATOM 881 O O . GLN A 1 108 ? -38.403 -6.307 23.234 1.00 46.44 108 GLN A O 1
ATOM 886 N N . PRO A 1 109 ? -39.174 -4.386 24.123 1.00 52.81 109 PRO A N 1
ATOM 887 C CA . PRO A 1 109 ? -39.018 -4.829 25.502 1.00 52.81 109 PRO A CA 1
ATOM 888 C C . PRO A 1 109 ? -40.118 -5.839 25.844 1.00 52.81 109 PRO A C 1
ATOM 890 O O . PRO A 1 109 ? -41.296 -5.577 25.600 1.00 52.81 109 PRO A O 1
ATOM 893 N N . GLU A 1 110 ? -39.737 -6.988 26.405 1.00 56.03 110 GLU A N 1
ATOM 894 C CA . GLU A 1 110 ? -40.703 -7.971 26.901 1.00 56.03 110 GLU A CA 1
ATOM 895 C C . GLU A 1 110 ? -41.528 -7.396 28.067 1.00 56.03 110 GLU A C 1
ATOM 897 O O . GLU A 1 110 ? -40.977 -6.690 28.925 1.00 56.03 110 GLU A O 1
ATOM 902 N N . PRO A 1 111 ? -42.844 -7.676 28.125 1.00 54.00 111 PRO A N 1
ATOM 903 C CA . PRO A 1 111 ? -43.683 -7.224 29.220 1.00 54.00 111 PRO A CA 1
ATOM 904 C C . PRO A 1 111 ? -43.323 -8.006 30.485 1.00 54.00 111 PRO A C 1
ATOM 906 O O . PRO A 1 111 ? -43.359 -9.234 30.516 1.00 54.00 111 PRO A O 1
ATOM 909 N N . ARG A 1 112 ? -42.963 -7.278 31.545 1.00 52.28 112 ARG A N 1
ATOM 910 C CA . ARG A 1 112 ? -42.771 -7.861 32.875 1.00 52.28 112 ARG A CA 1
ATOM 911 C C . ARG A 1 112 ? -44.139 -8.268 33.422 1.00 52.28 112 ARG A C 1
ATOM 913 O O . ARG A 1 112 ? -44.997 -7.400 33.588 1.00 52.28 112 ARG A O 1
ATOM 920 N N . HIS A 1 113 ? -44.319 -9.563 33.656 1.00 58.22 113 HIS A N 1
ATOM 921 C CA . HIS A 1 113 ? -45.386 -10.100 34.498 1.00 58.22 113 HIS A CA 1
ATOM 922 C C . HIS A 1 113 ? -45.023 -9.954 35.976 1.00 58.22 113 HIS A C 1
ATOM 924 O O . HIS A 1 113 ? -43.818 -10.078 36.297 1.00 58.22 113 HIS A O 1
#

Foldseek 3Di:
DPDDDDDDDDDDDPVVVVVLCVLCVQLVHDSVVCVVCVVVQWDRAGDDPPCVVVVLVVLVVVLV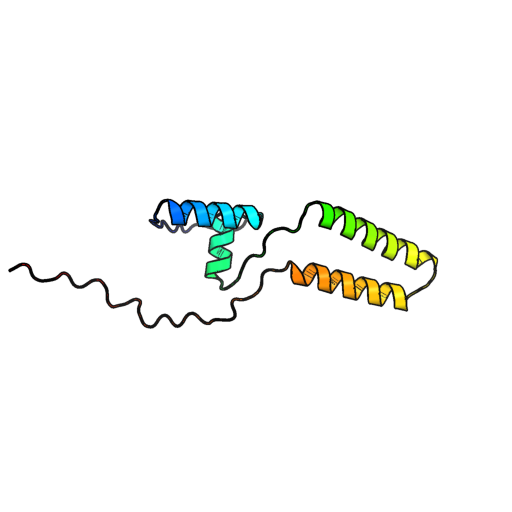VVVVVPPVVVNVVSVVVSVVVV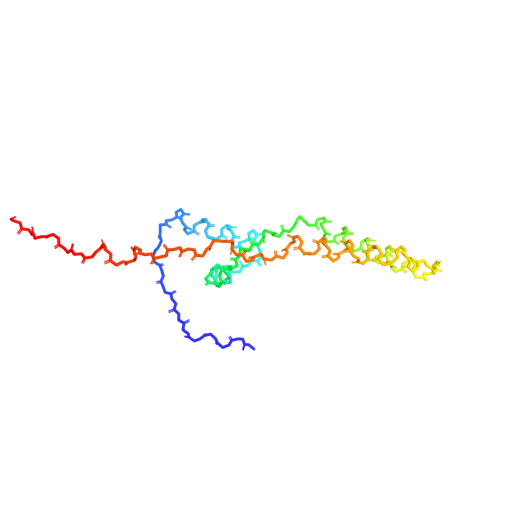VVNDIDGHPDPPPPPDPPPDDDDDDDD

pLDDT: mean 85.55, std 16.12, range [44.69, 98.0]

Radius of gyration: 22.55 Å; chains: 1; bounding box: 65×29×61 Å

InterPro domains:
  IPR053842 Mobilization protein NikA-like [PF21983] (2-57)